Protein AF-H8KA90-F1 (afdb_monomer_lite)

Structure (mmCIF, N/CA/C/O backbone):
data_AF-H8KA90-F1
#
_entry.id   AF-H8KA90-F1
#
loop_
_atom_site.group_PDB
_atom_site.id
_atom_site.type_symbol
_atom_site.label_atom_id
_atom_site.label_alt_id
_atom_site.label_comp_id
_atom_site.label_asym_id
_atom_site.label_entity_id
_atom_site.label_seq_id
_atom_site.pdbx_PDB_ins_code
_atom_site.Cartn_x
_atom_site.Cartn_y
_atom_site.Cartn_z
_atom_site.occupancy
_atom_site.B_iso_or_equiv
_atom_site.auth_seq_id
_atom_site.auth_comp_id
_atom_site.auth_asym_id
_atom_site.auth_atom_id
_atom_site.pdbx_PDB_model_num
ATOM 1 N N . MET A 1 1 ? -16.412 -23.562 -7.732 1.00 36.88 1 MET A N 1
ATOM 2 C CA . MET A 1 1 ? -15.120 -23.434 -7.023 1.00 36.88 1 MET A CA 1
ATOM 3 C C . MET A 1 1 ? -14.775 -21.957 -6.924 1.00 36.88 1 MET A C 1
ATOM 5 O O . MET A 1 1 ? -14.415 -21.358 -7.927 1.00 36.88 1 MET A O 1
ATOM 9 N N . THR A 1 2 ? -14.963 -21.346 -5.759 1.00 42.62 2 THR A N 1
ATOM 10 C CA . THR A 1 2 ? -14.567 -19.958 -5.493 1.00 42.62 2 THR A CA 1
ATOM 11 C C . THR A 1 2 ? -13.046 -19.912 -5.350 1.00 42.62 2 THR A C 1
ATOM 13 O O . THR A 1 2 ? -12.493 -20.401 -4.368 1.00 42.62 2 THR A O 1
ATOM 16 N N . LYS A 1 3 ? -12.345 -19.391 -6.366 1.00 44.00 3 LYS A N 1
ATOM 17 C CA . LYS A 1 3 ? -10.906 -19.116 -6.259 1.00 44.00 3 LYS A CA 1
ATOM 18 C C . LYS A 1 3 ? -10.706 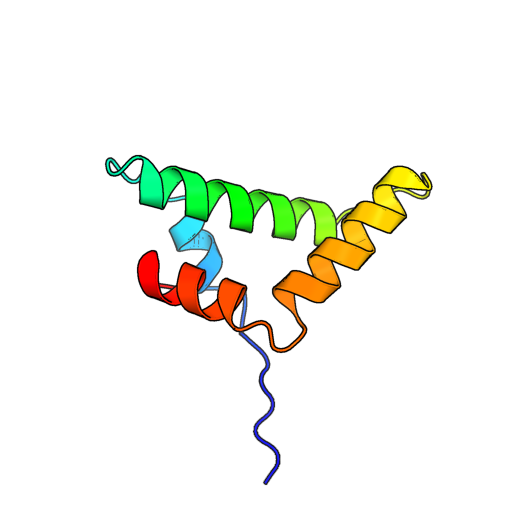-18.116 -5.120 1.00 44.00 3 LYS A C 1
ATOM 20 O O . LYS A 1 3 ? -11.210 -17.001 -5.175 1.00 44.00 3 LYS A O 1
ATOM 25 N N . SER A 1 4 ? -9.998 -18.542 -4.082 1.00 44.31 4 SER A N 1
ATOM 26 C CA . SER A 1 4 ? -9.539 -17.666 -3.011 1.00 44.31 4 SER A CA 1
ATOM 27 C C . SER A 1 4 ? -8.496 -16.713 -3.606 1.00 44.31 4 SER A C 1
ATOM 29 O O . SER A 1 4 ? -7.395 -17.143 -3.943 1.00 44.31 4 SER A O 1
ATOM 31 N N . TYR A 1 5 ? -8.858 -15.441 -3.802 1.00 52.38 5 TYR A N 1
ATOM 32 C CA . TYR A 1 5 ? -7.965 -14.363 -4.258 1.00 52.38 5 TYR A CA 1
ATOM 33 C C . TYR A 1 5 ? -7.026 -13.913 -3.124 1.00 52.38 5 TYR A C 1
ATOM 35 O O . TYR A 1 5 ? -6.922 -12.735 -2.803 1.00 52.38 5 TYR A O 1
ATOM 43 N N . VAL A 1 6 ? -6.366 -14.859 -2.457 1.00 48.44 6 VAL A N 1
ATOM 44 C CA . VAL A 1 6 ? -5.384 -14.530 -1.422 1.00 48.44 6 VAL A CA 1
ATOM 45 C C . VAL A 1 6 ? -4.040 -14.342 -2.111 1.00 48.44 6 VAL A C 1
ATOM 47 O O . VAL A 1 6 ? -3.349 -15.309 -2.434 1.00 48.44 6 VAL A O 1
ATOM 50 N N . ILE A 1 7 ? -3.685 -13.080 -2.352 1.00 53.81 7 ILE A N 1
ATOM 51 C CA . ILE A 1 7 ? -2.340 -12.687 -2.774 1.00 53.81 7 ILE A CA 1
ATOM 52 C C . ILE A 1 7 ? -1.383 -13.089 -1.644 1.00 53.81 7 ILE A C 1
ATOM 54 O O . ILE A 1 7 ? -1.457 -12.572 -0.529 1.00 53.81 7 ILE A O 1
ATOM 58 N N . LYS A 1 8 ? -0.502 -14.062 -1.901 1.00 52.12 8 LYS A N 1
ATOM 59 C CA . LYS A 1 8 ? 0.553 -14.447 -0.953 1.00 52.12 8 LYS A CA 1
ATOM 60 C C . LYS A 1 8 ? 1.624 -13.353 -0.942 1.00 52.12 8 LYS A C 1
ATOM 62 O O . LYS A 1 8 ? 2.490 -13.318 -1.805 1.00 52.12 8 LYS A O 1
ATOM 67 N N . LEU A 1 9 ? 1.554 -12.476 0.057 1.00 51.94 9 LEU A N 1
ATOM 68 C CA . LEU A 1 9 ? 2.351 -11.247 0.179 1.00 51.94 9 LEU A CA 1
ATOM 69 C C . LEU A 1 9 ? 3.866 -11.443 0.396 1.00 51.94 9 LEU A C 1
ATOM 71 O O . LEU A 1 9 ? 4.627 -10.491 0.266 1.00 51.94 9 LEU A O 1
ATOM 75 N N . THR A 1 10 ? 4.333 -12.639 0.763 1.00 51.06 10 THR A N 1
ATOM 76 C CA . THR A 1 10 ? 5.706 -12.820 1.278 1.00 51.06 10 THR A CA 1
ATOM 77 C C . THR A 1 10 ? 6.806 -12.783 0.218 1.00 51.06 10 THR A C 1
ATOM 79 O O . THR A 1 10 ? 7.959 -12.571 0.565 1.00 51.06 10 THR A O 1
ATOM 82 N N . THR A 1 11 ? 6.480 -12.989 -1.057 1.00 50.59 11 THR A N 1
ATOM 83 C CA . THR A 1 11 ? 7.447 -12.997 -2.174 1.00 50.59 11 THR A CA 1
ATOM 84 C C . THR A 1 11 ? 7.384 -11.746 -3.060 1.00 50.59 11 THR A C 1
ATOM 86 O O . THR A 1 11 ? 8.450 -11.257 -3.425 1.00 50.59 11 THR A O 1
ATOM 89 N N . PRO A 1 12 ? 6.206 -11.156 -3.354 1.00 59.31 12 PRO A N 1
ATOM 90 C CA . PRO A 1 12 ? 6.125 -9.956 -4.188 1.00 59.31 12 PRO A CA 1
ATOM 91 C C . PRO A 1 12 ? 6.749 -8.718 -3.527 1.00 59.31 12 PRO A C 1
ATOM 93 O O . PRO A 1 12 ? 7.425 -7.923 -4.167 1.00 59.31 12 PRO A O 1
ATOM 96 N N . PHE A 1 13 ? 6.595 -8.541 -2.215 1.00 64.62 13 PHE A N 1
ATOM 97 C CA . PHE A 1 13 ? 6.980 -7.274 -1.582 1.00 64.62 13 PHE A CA 1
ATOM 98 C C . PHE A 1 13 ? 8.474 -7.095 -1.310 1.00 64.62 13 PHE A C 1
ATOM 100 O O . PHE A 1 13 ? 8.916 -5.967 -1.105 1.00 64.62 13 PHE A O 1
ATOM 107 N N . GLU A 1 14 ? 9.279 -8.156 -1.370 1.00 67.81 14 GLU A N 1
ATOM 108 C CA . GLU A 1 14 ? 10.738 -7.990 -1.393 1.00 67.81 14 GLU A CA 1
ATOM 109 C C . GLU A 1 14 ? 11.202 -7.338 -2.707 1.00 67.81 14 GLU A C 1
ATOM 111 O O . GLU A 1 14 ? 12.144 -6.548 -2.688 1.00 67.81 14 GLU A O 1
ATOM 116 N N . HIS A 1 15 ? 10.498 -7.556 -3.830 1.00 68.56 15 HIS A N 1
ATOM 117 C CA . HIS A 1 15 ? 10.800 -6.866 -5.091 1.00 68.56 15 HIS A CA 1
ATOM 118 C C . HIS A 1 15 ? 10.533 -5.356 -5.023 1.00 68.56 15 HIS A C 1
ATOM 120 O O . HIS A 1 15 ? 11.244 -4.592 -5.668 1.00 68.56 15 HIS A O 1
ATOM 126 N N . ILE A 1 16 ? 9.582 -4.904 -4.197 1.00 76.69 16 ILE A N 1
ATOM 127 C CA . ILE A 1 16 ? 9.296 -3.470 -3.999 1.00 76.69 16 ILE A CA 1
ATOM 128 C C . ILE A 1 16 ? 10.490 -2.730 -3.391 1.00 76.69 16 ILE A C 1
ATOM 130 O O . ILE A 1 16 ? 10.698 -1.550 -3.667 1.00 76.69 16 ILE A O 1
ATOM 134 N N . LYS A 1 17 ? 11.283 -3.417 -2.564 1.00 73.50 17 LYS A N 1
ATOM 135 C CA . LYS A 1 17 ? 12.453 -2.835 -1.897 1.00 73.50 17 LYS A CA 1
ATOM 136 C C . LYS A 1 17 ? 13.669 -2.730 -2.818 1.00 73.50 17 LYS A C 1
ATOM 138 O O . LYS A 1 17 ? 14.654 -2.095 -2.442 1.00 73.50 17 LYS A O 1
ATOM 143 N N . LEU A 1 18 ? 13.635 -3.367 -3.990 1.00 79.88 18 LEU A N 1
ATOM 144 C CA . LEU A 1 18 ? 14.730 -3.302 -4.948 1.00 79.88 18 LEU A CA 1
ATOM 145 C C . LEU A 1 18 ? 14.775 -1.918 -5.596 1.00 79.88 18 LEU A C 1
ATOM 147 O O . LEU A 1 18 ? 13.756 -1.351 -5.987 1.00 79.88 18 LEU A O 1
ATOM 151 N N . TYR A 1 19 ? 15.985 -1.379 -5.732 1.00 79.38 19 TYR A N 1
ATOM 152 C CA . TYR A 1 19 ? 16.190 -0.127 -6.446 1.00 79.38 19 TYR A CA 1
ATOM 153 C C . TYR A 1 19 ? 15.744 -0.268 -7.907 1.00 79.38 19 TYR A C 1
ATOM 155 O O . TYR A 1 19 ? 16.179 -1.185 -8.606 1.00 79.38 19 TYR A O 1
ATOM 163 N N . ASN A 1 20 ? 14.925 0.675 -8.376 1.00 83.12 20 ASN A N 1
ATOM 164 C CA . ASN A 1 20 ? 14.547 0.790 -9.777 1.00 83.12 20 ASN A CA 1
ATOM 165 C C . ASN A 1 20 ? 14.973 2.168 -10.321 1.00 83.12 20 ASN A C 1
ATOM 167 O O . ASN A 1 20 ? 14.584 3.185 -9.742 1.00 83.12 20 ASN A O 1
ATOM 171 N N . PRO A 1 21 ? 15.759 2.233 -11.413 1.00 87.12 21 PRO A N 1
ATOM 172 C CA . PRO A 1 21 ? 16.223 3.500 -11.977 1.00 87.12 21 PRO A CA 1
ATOM 173 C C . PRO A 1 21 ? 15.130 4.270 -12.731 1.00 87.12 21 PRO A C 1
ATOM 175 O O . PRO A 1 21 ? 15.341 5.432 -13.070 1.00 87.12 21 PRO A O 1
ATOM 178 N N . ILE A 1 22 ? 13.979 3.650 -13.017 1.00 91.56 22 ILE A N 1
ATOM 179 C CA . ILE A 1 22 ? 12.842 4.289 -13.685 1.00 91.56 22 ILE A CA 1
ATOM 180 C C . ILE A 1 22 ? 11.998 5.006 -12.616 1.00 91.56 22 ILE A C 1
ATOM 182 O O . ILE A 1 22 ? 11.383 4.329 -11.787 1.00 91.56 22 ILE A O 1
ATOM 186 N N . PRO A 1 23 ? 11.914 6.354 -12.623 1.00 90.44 23 PRO A N 1
ATOM 187 C CA . PRO A 1 23 ? 11.255 7.108 -11.552 1.00 90.44 23 PRO A CA 1
ATOM 188 C C . PRO A 1 23 ? 9.784 6.743 -11.338 1.00 90.44 23 PRO A C 1
ATOM 190 O O . PRO A 1 23 ? 9.324 6.710 -10.201 1.00 90.44 23 PRO A O 1
ATOM 193 N N . ASP A 1 24 ? 9.057 6.437 -12.415 1.00 90.50 24 ASP A N 1
ATOM 194 C CA . ASP A 1 24 ? 7.643 6.049 -12.346 1.00 90.50 24 ASP A CA 1
ATOM 195 C C . ASP A 1 24 ? 7.452 4.716 -11.605 1.00 90.50 24 ASP A C 1
ATOM 197 O O . ASP A 1 24 ? 6.591 4.599 -10.735 1.00 90.50 24 ASP A O 1
ATOM 201 N N . ILE A 1 25 ? 8.326 3.738 -11.869 1.00 88.62 25 ILE A N 1
ATOM 202 C CA . ILE A 1 25 ? 8.308 2.451 -11.165 1.00 88.62 25 ILE A CA 1
ATOM 203 C C . ILE A 1 25 ? 8.699 2.648 -9.699 1.00 88.62 25 ILE A C 1
ATOM 205 O O . ILE A 1 25 ? 8.035 2.117 -8.813 1.00 88.62 25 ILE A O 1
ATOM 209 N N . ALA A 1 26 ? 9.726 3.456 -9.423 1.00 89.06 26 ALA A N 1
ATOM 210 C CA . ALA A 1 26 ? 10.133 3.766 -8.054 1.00 89.06 26 ALA A CA 1
ATOM 211 C C . ALA A 1 26 ? 9.002 4.439 -7.250 1.00 89.06 26 ALA A C 1
ATOM 213 O O . ALA A 1 26 ? 8.772 4.084 -6.092 1.00 89.06 26 ALA A O 1
ATOM 214 N N . LEU A 1 27 ? 8.258 5.364 -7.868 1.00 90.25 27 LEU A N 1
ATOM 215 C CA . LEU A 1 27 ? 7.103 6.018 -7.253 1.00 90.25 27 LEU A CA 1
ATOM 216 C C . LEU A 1 27 ? 5.983 5.016 -6.943 1.00 90.25 27 LEU A C 1
ATOM 218 O O . LEU A 1 27 ? 5.474 4.992 -5.823 1.00 90.25 27 LEU A O 1
ATOM 222 N N . ARG A 1 28 ? 5.616 4.167 -7.908 1.00 89.62 28 ARG A N 1
ATOM 223 C CA . ARG A 1 28 ? 4.587 3.127 -7.734 1.00 89.62 28 ARG A CA 1
ATOM 224 C C . ARG A 1 28 ? 4.957 2.127 -6.637 1.00 89.62 28 ARG A C 1
ATOM 226 O O . ARG A 1 28 ? 4.127 1.831 -5.777 1.00 89.62 28 ARG A O 1
ATOM 233 N N . SER A 1 29 ? 6.215 1.688 -6.604 1.00 89.00 29 SER A N 1
ATOM 234 C CA . SER A 1 29 ? 6.762 0.861 -5.525 1.00 89.00 29 SER A CA 1
ATOM 235 C C . SER A 1 29 ? 6.638 1.549 -4.164 1.00 89.00 29 SER A C 1
ATOM 237 O O . SER A 1 29 ? 6.166 0.938 -3.206 1.00 89.00 29 SER A O 1
ATOM 239 N N . ALA A 1 30 ? 6.989 2.836 -4.068 1.00 88.88 30 ALA A N 1
ATOM 240 C CA . ALA A 1 30 ? 6.871 3.598 -2.825 1.00 88.88 30 ALA A CA 1
ATOM 241 C C . ALA A 1 30 ? 5.414 3.733 -2.347 1.00 88.88 30 ALA A C 1
ATOM 243 O O . ALA A 1 30 ? 5.152 3.605 -1.152 1.00 88.88 30 ALA A O 1
ATOM 244 N N . ILE A 1 31 ? 4.460 3.930 -3.264 1.00 90.19 31 ILE A N 1
ATOM 245 C CA . ILE A 1 31 ? 3.024 3.985 -2.943 1.00 90.19 31 ILE A CA 1
ATOM 246 C C . ILE A 1 31 ? 2.554 2.653 -2.349 1.00 90.19 31 ILE A C 1
ATOM 248 O O . ILE A 1 31 ? 1.883 2.647 -1.316 1.00 90.19 31 ILE A O 1
ATOM 252 N N . ILE A 1 32 ? 2.932 1.523 -2.956 1.00 89.31 32 ILE A N 1
ATOM 253 C CA . ILE A 1 32 ? 2.559 0.204 -2.428 1.00 89.31 32 ILE A CA 1
ATOM 254 C C . ILE A 1 32 ? 3.224 -0.052 -1.073 1.00 89.31 32 ILE A C 1
ATOM 256 O O . ILE A 1 32 ? 2.556 -0.505 -0.144 1.00 89.31 32 ILE A O 1
ATOM 260 N N . MET A 1 33 ? 4.506 0.295 -0.923 1.00 89.25 33 MET A N 1
ATOM 261 C CA . MET A 1 33 ? 5.219 0.192 0.353 1.00 89.25 33 MET A CA 1
ATOM 262 C C . MET A 1 33 ? 4.505 0.984 1.459 1.00 89.25 33 MET A C 1
ATOM 264 O O . MET A 1 33 ? 4.289 0.458 2.551 1.00 89.25 33 MET A O 1
ATOM 268 N N . GLN A 1 34 ? 4.090 2.223 1.173 1.00 90.81 34 GLN A N 1
ATOM 269 C CA . GLN A 1 34 ? 3.366 3.056 2.132 1.00 90.81 34 GLN A CA 1
ATOM 270 C C . GLN A 1 34 ? 2.013 2.445 2.500 1.00 90.81 34 GLN A C 1
ATOM 272 O O . GLN A 1 34 ? 1.672 2.398 3.678 1.00 90.81 34 GLN A O 1
ATOM 277 N N . ALA A 1 35 ? 1.273 1.907 1.529 1.00 90.38 35 ALA A N 1
ATOM 278 C CA . ALA A 1 35 ? 0.009 1.239 1.812 1.00 90.38 35 ALA A CA 1
ATOM 279 C C . ALA A 1 35 ? 0.189 0.014 2.724 1.00 90.38 35 ALA A C 1
ATOM 281 O O . ALA A 1 35 ? -0.632 -0.220 3.606 1.00 90.38 35 ALA A O 1
ATOM 282 N N . ILE A 1 36 ? 1.269 -0.757 2.569 1.00 89.12 36 ILE A N 1
ATOM 283 C CA . ILE A 1 36 ? 1.574 -1.883 3.469 1.00 89.12 36 ILE A CA 1
ATOM 284 C C . ILE A 1 36 ? 1.876 -1.378 4.886 1.00 89.12 36 ILE A C 1
ATOM 286 O O . ILE A 1 36 ? 1.377 -1.943 5.863 1.00 89.12 36 ILE A O 1
ATOM 290 N N . ILE A 1 37 ? 2.666 -0.308 5.013 1.00 90.31 37 ILE A N 1
ATOM 291 C CA . ILE A 1 37 ? 2.965 0.321 6.309 1.00 90.31 37 ILE A CA 1
ATOM 292 C C . ILE A 1 37 ? 1.669 0.796 6.975 1.00 90.31 37 ILE A C 1
ATOM 294 O O . ILE A 1 37 ? 1.419 0.480 8.137 1.00 90.31 37 ILE A O 1
ATOM 298 N N . ASP A 1 38 ? 0.806 1.485 6.232 1.00 92.62 38 ASP A N 1
ATOM 299 C CA . ASP A 1 38 ? -0.461 1.996 6.749 1.00 92.62 38 ASP A CA 1
ATOM 300 C C . ASP A 1 38 ? -1.409 0.856 7.141 1.00 92.62 38 ASP A C 1
ATOM 302 O O . ASP A 1 38 ? -2.015 0.900 8.209 1.00 92.62 38 ASP A O 1
ATOM 306 N N . ALA A 1 39 ? -1.493 -0.209 6.338 1.00 92.25 39 ALA A N 1
ATOM 307 C CA . ALA A 1 39 ? -2.336 -1.372 6.616 1.00 92.25 39 ALA A CA 1
ATOM 308 C C . ALA A 1 39 ? -1.864 -2.209 7.819 1.00 92.25 39 ALA A C 1
ATOM 310 O O . ALA A 1 39 ? -2.656 -2.970 8.381 1.00 92.25 39 ALA A O 1
ATOM 311 N N . THR A 1 40 ? -0.590 -2.092 8.203 1.00 90.44 40 THR A N 1
ATOM 312 C CA . THR A 1 40 ? 0.001 -2.769 9.372 1.00 90.44 40 THR A CA 1
ATOM 313 C C . THR A 1 40 ? 0.110 -1.862 10.600 1.00 90.44 40 THR A C 1
ATOM 315 O O . THR A 1 40 ? 0.573 -2.304 11.653 1.00 90.44 40 THR A O 1
ATOM 318 N N . ASN A 1 41 ? -0.342 -0.610 10.499 1.00 89.94 41 ASN A N 1
ATOM 319 C CA . ASN A 1 41 ? -0.338 0.337 11.604 1.00 89.94 41 ASN A CA 1
ATOM 320 C C . ASN A 1 41 ? -1.296 -0.116 12.722 1.00 89.94 41 ASN A C 1
ATOM 322 O O . ASN A 1 41 ? -2.434 -0.491 12.464 1.00 89.94 41 ASN A O 1
ATOM 326 N N . THR A 1 42 ? -0.836 -0.069 13.975 1.00 90.38 42 THR A N 1
ATOM 327 C CA . THR A 1 42 ? -1.596 -0.481 15.172 1.00 90.38 42 THR A CA 1
ATOM 328 C C . THR A 1 42 ? -1.975 0.691 16.081 1.00 90.38 42 THR A C 1
ATOM 330 O O . THR A 1 42 ? -2.474 0.498 17.191 1.00 90.38 42 THR A O 1
ATOM 333 N N . SER A 1 43 ? -1.720 1.927 15.644 1.00 92.88 43 SER A N 1
ATOM 334 C CA . SER A 1 43 ? -2.038 3.120 16.421 1.00 92.88 43 SER A CA 1
ATOM 335 C C . SER A 1 43 ? -3.547 3.292 16.605 1.00 92.88 43 SER A C 1
ATOM 337 O O . SER A 1 43 ? -4.328 3.182 15.666 1.00 92.88 43 SER A O 1
ATOM 339 N N . THR A 1 44 ? -3.954 3.669 17.816 1.00 92.12 44 THR A N 1
ATOM 340 C CA . THR A 1 44 ? -5.352 3.974 18.161 1.00 92.12 44 THR A CA 1
ATOM 341 C C . THR A 1 44 ? -5.772 5.404 17.803 1.00 92.12 44 THR A C 1
ATOM 343 O O . THR A 1 44 ? -6.902 5.809 18.080 1.00 92.12 44 THR A O 1
ATOM 346 N N . LYS A 1 45 ? -4.874 6.203 17.207 1.00 95.62 45 LYS A N 1
ATOM 347 C CA . LYS A 1 45 ? -5.198 7.558 16.746 1.00 95.62 45 LYS A CA 1
ATOM 348 C C . LYS A 1 45 ? -6.187 7.481 15.585 1.00 95.62 45 LYS A C 1
ATOM 350 O O . LYS A 1 45 ? -5.968 6.737 14.634 1.00 95.62 45 LYS A O 1
ATOM 355 N N . LYS A 1 46 ? -7.230 8.312 15.624 1.00 92.44 46 LYS A N 1
ATOM 356 C CA . LYS A 1 46 ? -8.318 8.322 14.633 1.00 92.44 46 LYS A CA 1
ATOM 357 C C . LYS A 1 46 ? -7.812 8.456 13.193 1.00 92.44 46 LYS A C 1
ATOM 359 O O . LYS A 1 46 ? -8.331 7.805 12.289 1.00 92.44 46 LYS A O 1
ATOM 364 N N . GLU A 1 47 ? -6.803 9.294 12.978 1.00 91.56 47 GLU A N 1
ATOM 365 C CA . GLU A 1 47 ? -6.185 9.521 11.672 1.00 91.56 47 GLU A CA 1
ATOM 366 C C . GLU A 1 47 ? -5.472 8.262 11.168 1.00 91.56 47 GLU A C 1
ATOM 368 O O . GLU A 1 47 ? -5.625 7.896 10.004 1.00 91.56 47 GLU A O 1
ATOM 373 N N . ALA A 1 48 ? -4.758 7.567 12.058 1.00 91.00 48 ALA A N 1
ATOM 374 C CA . ALA A 1 48 ? -4.059 6.328 11.741 1.00 91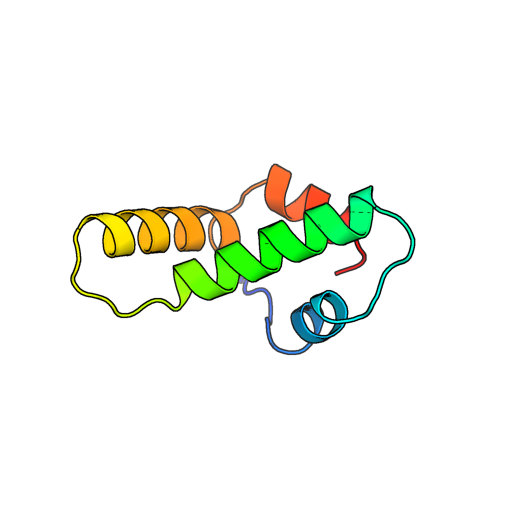.00 48 ALA A CA 1
ATOM 375 C C . ALA A 1 48 ? -5.042 5.191 11.431 1.00 91.00 48 ALA A C 1
ATOM 377 O O . ALA A 1 48 ? -4.874 4.512 10.425 1.00 91.00 48 ALA A O 1
ATOM 378 N N . THR A 1 49 ? -6.123 5.053 12.205 1.00 93.31 49 THR A N 1
ATOM 379 C CA . THR A 1 49 ? -7.175 4.057 11.937 1.00 93.31 49 THR A CA 1
ATOM 380 C C . THR A 1 49 ? -7.863 4.297 10.589 1.00 93.31 49 THR A C 1
ATOM 382 O O . THR A 1 49 ? -8.188 3.355 9.867 1.00 93.31 49 THR A O 1
ATOM 385 N N . LYS A 1 50 ? -8.074 5.565 10.203 1.00 94.56 50 LYS A N 1
ATOM 386 C CA . LYS A 1 50 ? -8.627 5.902 8.882 1.00 94.56 50 LYS A CA 1
ATOM 387 C C . LYS A 1 50 ? -7.665 5.520 7.753 1.00 94.56 50 LYS A C 1
ATOM 389 O O . LYS A 1 50 ? -8.115 4.995 6.735 1.00 94.56 50 LYS A O 1
ATOM 394 N N . ALA A 1 51 ? -6.371 5.797 7.918 1.00 92.88 51 ALA A N 1
ATOM 395 C CA . ALA A 1 51 ? -5.348 5.423 6.944 1.00 92.88 51 ALA A CA 1
ATOM 396 C C . ALA A 1 51 ? -5.244 3.896 6.800 1.00 92.88 51 ALA A C 1
ATOM 398 O O . ALA A 1 51 ? -5.317 3.388 5.684 1.00 92.88 51 ALA A O 1
ATOM 399 N N . GLU A 1 52 ? -5.202 3.172 7.919 1.00 94.94 52 GLU A N 1
ATOM 400 C CA . GLU A 1 52 ? -5.184 1.707 7.977 1.00 94.94 52 GLU A CA 1
ATOM 401 C C . GLU A 1 52 ? -6.378 1.093 7.236 1.00 94.94 52 GLU A C 1
ATOM 403 O O . GLU A 1 52 ? -6.203 0.226 6.379 1.00 94.94 52 GLU A O 1
ATOM 408 N N . TYR A 1 53 ? -7.594 1.570 7.520 1.00 93.62 53 TYR A N 1
ATOM 409 C CA . TYR A 1 53 ? -8.808 1.089 6.861 1.00 93.62 53 TYR A CA 1
ATOM 410 C C . TYR A 1 53 ? -8.748 1.283 5.340 1.00 93.62 53 TYR A C 1
ATOM 412 O O . TYR A 1 53 ? -9.018 0.351 4.581 1.00 93.62 53 TYR A O 1
ATOM 420 N N . ASN A 1 54 ? -8.355 2.475 4.884 1.00 92.31 54 ASN A N 1
ATOM 421 C CA . ASN A 1 54 ? -8.246 2.774 3.456 1.00 92.31 54 ASN A CA 1
ATOM 422 C C . ASN A 1 54 ? -7.162 1.931 2.773 1.00 92.31 54 ASN A C 1
ATOM 424 O O . ASN A 1 54 ? -7.376 1.444 1.665 1.00 92.31 54 ASN A O 1
ATOM 428 N N . ALA A 1 55 ? -6.024 1.735 3.436 1.00 92.44 55 ALA A N 1
ATOM 429 C CA . ALA A 1 55 ? -4.927 0.934 2.919 1.00 92.44 55 ALA A CA 1
ATOM 430 C C . ALA A 1 55 ? -5.312 -0.546 2.803 1.00 92.44 55 ALA A C 1
ATOM 432 O O . ALA A 1 55 ? -5.101 -1.158 1.759 1.00 92.44 55 ALA A O 1
ATOM 433 N N . LYS A 1 56 ? -5.971 -1.110 3.825 1.00 91.31 56 LYS A N 1
ATOM 434 C CA . LYS A 1 56 ? -6.520 -2.474 3.771 1.00 91.31 56 LYS A CA 1
ATOM 435 C C . LYS A 1 56 ? -7.532 -2.630 2.645 1.00 91.31 56 LYS A C 1
ATOM 437 O O . LYS A 1 56 ? -7.475 -3.614 1.914 1.00 91.31 56 LYS A O 1
ATOM 442 N N . LYS A 1 57 ? -8.418 -1.646 2.478 1.00 90.94 57 LYS A N 1
ATOM 443 C CA . LYS A 1 57 ? -9.382 -1.621 1.378 1.00 90.94 57 LYS A CA 1
ATOM 444 C C . LYS A 1 57 ? -8.680 -1.677 0.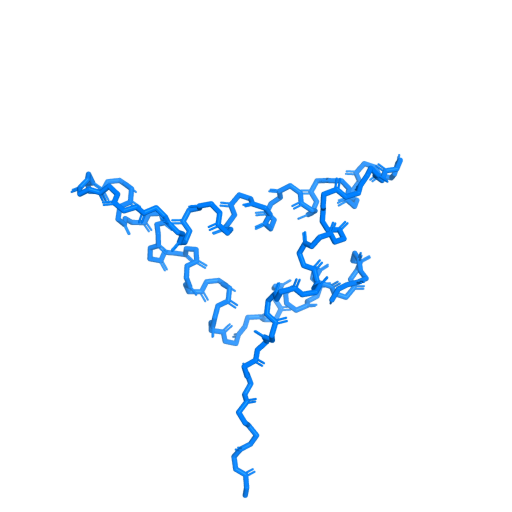021 1.00 90.94 57 LYS A C 1
ATOM 446 O O . LYS A 1 57 ? -9.064 -2.446 -0.848 1.00 90.94 57 LYS A O 1
ATOM 451 N N . TRP A 1 58 ? -7.635 -0.875 -0.151 1.00 88.81 58 TRP A N 1
ATOM 452 C CA . TRP A 1 58 ? -6.889 -0.803 -1.402 1.00 88.81 58 TRP A CA 1
ATOM 453 C C . TRP A 1 58 ? -6.084 -2.076 -1.707 1.00 88.81 58 TRP A C 1
ATOM 455 O O . TRP A 1 58 ? -6.069 -2.504 -2.855 1.00 88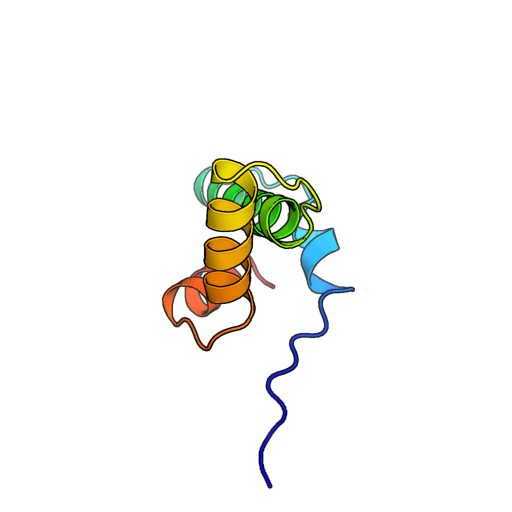.81 58 TRP A O 1
ATOM 465 N N . LEU A 1 59 ? -5.467 -2.692 -0.689 1.00 86.88 59 LEU A N 1
ATOM 466 C CA . LEU A 1 59 ? -4.616 -3.882 -0.833 1.00 86.88 59 LEU A CA 1
ATOM 467 C C . LEU A 1 59 ? -5.388 -5.206 -0.934 1.00 86.88 59 LEU A C 1
ATOM 469 O O . LEU A 1 59 ? -4.913 -6.138 -1.580 1.00 86.88 59 LEU A O 1
ATOM 473 N N . PHE A 1 60 ? -6.518 -5.333 -0.231 1.00 83.75 60 PHE A N 1
ATOM 474 C CA . PHE A 1 60 ? -7.189 -6.625 -0.025 1.00 83.75 60 PHE A CA 1
ATOM 475 C C . PHE A 1 60 ? -8.567 -6.736 -0.671 1.00 83.75 60 PHE A C 1
ATOM 477 O O . PHE A 1 60 ? -9.068 -7.851 -0.823 1.00 83.75 60 PHE A O 1
ATOM 484 N N . GLU A 1 61 ? -9.197 -5.623 -1.048 1.00 86.75 61 GLU A N 1
ATOM 485 C CA . GLU A 1 61 ? -10.393 -5.684 -1.885 1.00 86.75 61 GLU A CA 1
ATOM 486 C C . GLU A 1 61 ? -10.008 -5.740 -3.364 1.00 86.75 61 GLU A C 1
ATOM 488 O O . GLU A 1 61 ? -8.910 -5.355 -3.763 1.00 86.75 61 GLU A O 1
ATOM 493 N N . ASN A 1 62 ? -10.928 -6.226 -4.198 1.00 79.50 62 ASN A N 1
ATOM 494 C CA . ASN A 1 62 ? -10.705 -6.277 -5.635 1.00 79.50 62 ASN A CA 1
ATOM 495 C C . ASN A 1 62 ? -10.625 -4.850 -6.201 1.00 79.50 62 ASN A C 1
ATOM 497 O O . ASN A 1 62 ? -11.649 -4.194 -6.395 1.00 79.50 62 ASN A O 1
ATOM 501 N N . ASN A 1 63 ? -9.402 -4.371 -6.428 1.00 81.19 63 ASN A N 1
ATOM 502 C CA . ASN A 1 63 ? -9.119 -3.025 -6.896 1.00 81.19 63 ASN A CA 1
ATOM 503 C C . ASN A 1 63 ? -8.339 -3.080 -8.216 1.00 81.19 63 ASN A C 1
ATOM 505 O O . ASN A 1 63 ? -7.168 -3.454 -8.250 1.00 81.19 63 ASN A O 1
ATOM 509 N N . GLU A 1 64 ? -8.992 -2.690 -9.312 1.00 85.12 64 GLU A N 1
ATOM 510 C CA . GLU A 1 64 ? -8.403 -2.735 -10.657 1.00 85.12 64 GLU A CA 1
ATOM 511 C C . GLU A 1 64 ? -7.151 -1.859 -10.786 1.00 85.12 64 GLU A C 1
ATOM 513 O O . GLU A 1 64 ? -6.181 -2.273 -11.417 1.00 85.12 64 GLU A O 1
ATOM 518 N N . ASN A 1 65 ? -7.128 -0.696 -10.126 1.00 84.12 65 ASN A N 1
ATOM 519 C CA . ASN A 1 65 ? -5.969 0.196 -10.149 1.00 84.12 65 ASN A CA 1
ATOM 520 C C . ASN A 1 65 ? -4.774 -0.421 -9.416 1.00 84.12 65 ASN A C 1
ATOM 522 O O .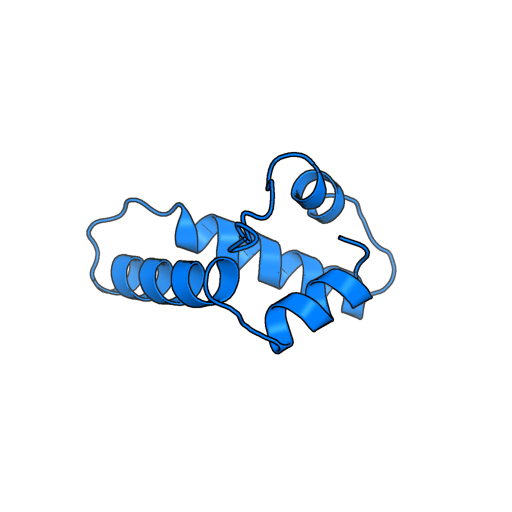 ASN A 1 65 ? -3.648 -0.316 -9.890 1.00 84.12 65 ASN A O 1
ATOM 526 N N . PHE A 1 66 ? -5.008 -1.07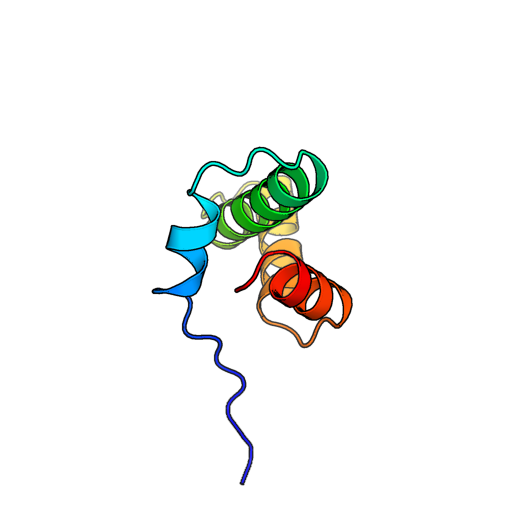7 -8.275 1.00 85.19 66 PHE A N 1
ATOM 527 C CA . PHE A 1 66 ? -3.948 -1.780 -7.551 1.00 85.19 66 PHE A CA 1
ATOM 528 C C . PHE A 1 66 ? -3.366 -2.920 -8.396 1.00 85.19 66 PHE A C 1
ATOM 530 O O . PHE A 1 66 ? -2.152 -3.003 -8.560 1.00 85.19 66 PHE A O 1
ATOM 537 N N . ASN A 1 67 ? -4.230 -3.730 -9.017 1.00 83.81 67 ASN A N 1
ATOM 538 C CA . ASN A 1 67 ? -3.802 -4.812 -9.905 1.00 83.81 67 ASN A CA 1
ATOM 539 C C . ASN A 1 67 ? -2.985 -4.292 -11.101 1.00 83.81 67 ASN A C 1
ATOM 541 O O . ASN A 1 67 ? -1.977 -4.896 -11.459 1.00 83.81 67 ASN A O 1
ATOM 545 N N . ALA A 1 68 ? -3.396 -3.170 -11.703 1.00 85.69 68 ALA A N 1
ATOM 546 C CA . ALA A 1 68 ? -2.659 -2.538 -12.796 1.00 85.69 68 ALA A CA 1
ATOM 547 C C . ALA A 1 68 ? -1.260 -2.084 -12.352 1.00 85.69 68 ALA A C 1
ATOM 549 O O . ALA A 1 68 ? -0.282 -2.389 -13.028 1.00 85.69 68 ALA A O 1
ATOM 550 N N . ILE A 1 69 ? -1.156 -1.440 -11.185 1.00 84.69 69 ILE A N 1
ATOM 551 C CA . ILE A 1 69 ? 0.129 -0.997 -10.632 1.00 84.69 69 ILE A CA 1
ATOM 552 C C . ILE A 1 69 ? 1.043 -2.195 -10.359 1.00 84.69 69 ILE A C 1
ATOM 554 O O . ILE A 1 69 ? 2.214 -2.147 -10.721 1.00 84.69 69 ILE A O 1
ATOM 558 N N . CYS A 1 70 ? 0.524 -3.276 -9.766 1.00 83.62 70 CYS A N 1
ATOM 559 C CA . CYS A 1 70 ? 1.289 -4.503 -9.534 1.00 83.62 70 CYS A CA 1
ATOM 560 C C . CYS A 1 70 ? 1.858 -5.082 -10.841 1.00 83.62 70 CYS A C 1
ATOM 562 O O . CYS A 1 70 ? 3.058 -5.349 -10.923 1.00 83.62 70 CYS A O 1
ATOM 564 N N . LEU A 1 71 ? 1.039 -5.165 -11.897 1.00 83.94 71 LEU A N 1
ATOM 565 C CA . LEU A 1 71 ? 1.477 -5.628 -13.218 1.00 83.94 71 LEU A CA 1
ATOM 566 C C . LEU A 1 71 ? 2.567 -4.734 -13.829 1.00 83.94 71 LEU A C 1
ATOM 568 O O . LEU A 1 71 ? 3.536 -5.250 -14.381 1.00 83.94 71 LEU A O 1
ATOM 572 N N . GLU A 1 72 ? 2.427 -3.411 -13.728 1.00 82.75 72 GLU A N 1
ATOM 573 C CA . GLU A 1 72 ? 3.386 -2.445 -14.286 1.00 82.75 72 GLU A CA 1
ATOM 574 C C . GLU A 1 72 ? 4.761 -2.516 -13.619 1.00 82.75 72 GLU A C 1
ATOM 576 O O . GLU A 1 72 ? 5.775 -2.281 -14.277 1.00 82.75 72 GLU A O 1
ATOM 581 N N . ILE A 1 73 ? 4.807 -2.841 -12.325 1.00 82.69 73 ILE A N 1
ATOM 582 C CA . ILE A 1 73 ? 6.064 -2.934 -11.573 1.00 82.69 73 ILE A CA 1
ATOM 583 C C . ILE A 1 73 ? 6.567 -4.380 -11.409 1.00 82.69 73 ILE A C 1
ATOM 585 O O . ILE A 1 73 ? 7.625 -4.596 -10.819 1.00 82.69 73 ILE A O 1
ATOM 589 N N . GLY A 1 74 ? 5.852 -5.360 -11.973 1.00 77.06 74 GLY A N 1
ATOM 590 C CA . GLY A 1 74 ? 6.289 -6.754 -12.078 1.00 77.06 74 GLY A CA 1
ATOM 591 C C . GLY A 1 74 ? 6.105 -7.597 -10.812 1.00 77.06 74 GLY A C 1
ATOM 592 O O . GLY A 1 74 ? 6.978 -8.415 -10.506 1.00 77.06 74 GLY A O 1
ATOM 593 N N . ILE A 1 75 ? 4.998 -7.407 -10.084 1.00 70.56 75 ILE A N 1
ATOM 594 C CA . ILE A 1 75 ? 4.624 -8.175 -8.877 1.00 70.56 75 ILE A CA 1
ATOM 595 C C . ILE A 1 75 ? 3.204 -8.724 -8.903 1.00 70.56 75 ILE A C 1
ATOM 597 O O . ILE A 1 75 ? 2.354 -8.180 -9.639 1.00 70.56 75 ILE A O 1
#

Sequence (75 aa):
MTKSYVIKLTTPFEHIKLYNPIPDIALRSAIIMQAIIDATNTSTKKEATKAEYNAKKWLFENNENFNAICLEIGI

Organism: Rickettsia montanensis (strain OSU 85-930) (NCBI:txid1105114)

Secondary structure (DSSP, 8-state):
--------TTTHHHHHTS--SSHHHHHHHHHHHHHHHHHT----SHHHHHHHHHHHHHHHS--HHHHHHHHHHT-

pLDDT: mean 80.65, std 15.36, range [36.88, 95.62]

Radius of gyration: 13.33 Å; chains: 1; bounding box: 31×33×32 Å

Foldseek 3Di:
DPPDPDDPPPPLLVLLVDDDPPVVLVVLSVVLVVLVVLLPDPDPDPVSVVSNVVSCCCPPPPDPVSVVSCVVNPD